Protein AF-A0A8C1VDU5-F1 (afdb_monomer)

Structure (mmCIF, N/CA/C/O backbone):
data_AF-A0A8C1VDU5-F1
#
_entry.id   AF-A0A8C1VDU5-F1
#
loop_
_atom_site.group_PDB
_atom_site.id
_atom_site.type_symbol
_atom_site.label_atom_id
_atom_site.label_alt_id
_atom_site.label_comp_id
_atom_site.label_asym_id
_atom_site.label_entity_id
_atom_site.label_seq_id
_atom_site.pdbx_PDB_ins_code
_atom_site.Cartn_x
_atom_site.Cartn_y
_atom_site.Cartn_z
_atom_site.occupancy
_atom_site.B_iso_or_equiv
_atom_site.auth_seq_id
_atom_site.auth_comp_id
_atom_site.auth_asym_id
_atom_site.auth_atom_id
_atom_site.pdbx_PDB_model_num
ATOM 1 N N . MET A 1 1 ? 7.566 1.934 -23.281 1.00 64.50 1 MET A N 1
ATOM 2 C CA . MET A 1 1 ? 8.377 1.716 -22.062 1.00 64.50 1 MET A CA 1
ATOM 3 C C . MET A 1 1 ? 7.510 1.245 -20.896 1.00 64.50 1 MET A C 1
ATOM 5 O O . MET A 1 1 ? 7.687 0.123 -20.435 1.00 64.50 1 MET A O 1
ATOM 9 N N . ASP A 1 2 ? 6.497 2.022 -20.512 1.00 84.94 2 ASP A N 1
ATOM 10 C CA . ASP A 1 2 ? 5.682 1.756 -19.313 1.00 84.94 2 ASP A CA 1
ATOM 11 C C . ASP A 1 2 ? 4.878 0.448 -19.369 1.00 84.94 2 ASP A C 1
ATOM 13 O O . ASP A 1 2 ? 4.722 -0.234 -18.358 1.00 84.94 2 ASP A O 1
ATOM 17 N N . ARG A 1 3 ? 4.463 0.004 -20.565 1.00 91.44 3 ARG A N 1
ATOM 18 C CA . ARG A 1 3 ? 3.830 -1.318 -20.751 1.00 91.44 3 ARG A CA 1
ATOM 19 C C . ARG A 1 3 ? 4.750 -2.491 -20.379 1.00 91.44 3 ARG A C 1
ATOM 21 O O . ARG A 1 3 ? 4.264 -3.494 -19.873 1.00 91.44 3 ARG A O 1
ATOM 28 N N . ARG A 1 4 ? 6.065 -2.385 -20.619 1.00 92.56 4 ARG A N 1
ATOM 29 C CA . ARG A 1 4 ? 7.041 -3.435 -20.252 1.00 92.56 4 ARG A CA 1
ATOM 30 C C . ARG A 1 4 ? 7.249 -3.467 -18.737 1.00 92.56 4 ARG A C 1
ATOM 32 O O . ARG A 1 4 ? 7.182 -4.535 -18.140 1.00 92.56 4 ARG A O 1
ATOM 39 N N . ILE A 1 5 ? 7.402 -2.287 -18.130 1.00 91.62 5 ILE A N 1
ATOM 40 C CA . ILE A 1 5 ? 7.548 -2.101 -16.678 1.00 91.62 5 ILE A CA 1
ATOM 41 C C . ILE A 1 5 ? 6.334 -2.681 -15.935 1.00 91.62 5 ILE A C 1
ATOM 43 O O . ILE A 1 5 ? 6.486 -3.507 -15.039 1.00 91.62 5 ILE A O 1
ATOM 47 N N . THR A 1 6 ? 5.122 -2.301 -16.349 1.00 92.75 6 THR A N 1
ATOM 48 C CA . THR A 1 6 ? 3.870 -2.763 -15.723 1.00 92.75 6 THR A CA 1
ATOM 49 C C . THR A 1 6 ? 3.621 -4.254 -15.929 1.00 92.75 6 THR A C 1
ATOM 51 O O . THR A 1 6 ? 3.182 -4.926 -14.999 1.00 92.75 6 THR A O 1
ATOM 54 N N . ARG A 1 7 ? 3.926 -4.799 -17.114 1.00 94.50 7 ARG A N 1
ATOM 55 C CA . ARG A 1 7 ? 3.800 -6.239 -17.387 1.00 94.50 7 ARG A CA 1
ATOM 56 C C . ARG A 1 7 ? 4.690 -7.062 -16.464 1.00 94.50 7 ARG A C 1
ATOM 58 O O . ARG A 1 7 ? 4.220 -8.032 -15.884 1.00 94.50 7 ARG A O 1
ATOM 65 N N . MET A 1 8 ? 5.947 -6.663 -16.306 1.00 93.69 8 MET A N 1
ATOM 66 C CA . MET A 1 8 ? 6.893 -7.404 -15.480 1.00 93.69 8 MET A CA 1
ATOM 67 C C . MET A 1 8 ? 6.560 -7.302 -13.989 1.00 93.69 8 MET A C 1
ATOM 69 O O . MET A 1 8 ? 6.578 -8.310 -13.292 1.00 93.69 8 MET A O 1
ATOM 73 N N . ALA A 1 9 ? 6.149 -6.119 -13.523 1.00 92.06 9 ALA A N 1
ATOM 74 C CA . ALA A 1 9 ? 5.666 -5.937 -12.156 1.00 92.06 9 ALA A CA 1
ATOM 75 C C . ALA A 1 9 ?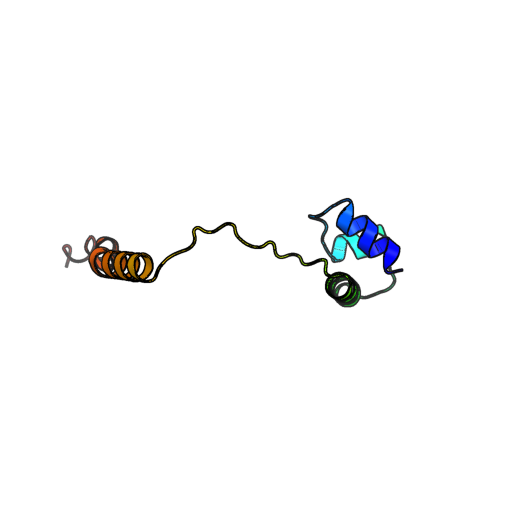 4.408 -6.773 -11.850 1.00 92.06 9 ALA A C 1
ATOM 77 O O . ALA A 1 9 ? 4.250 -7.255 -10.733 1.00 92.06 9 ALA A O 1
ATOM 78 N N . LYS A 1 10 ? 3.523 -6.988 -12.835 1.00 91.75 10 LYS A N 1
ATOM 79 C CA . LYS A 1 10 ? 2.366 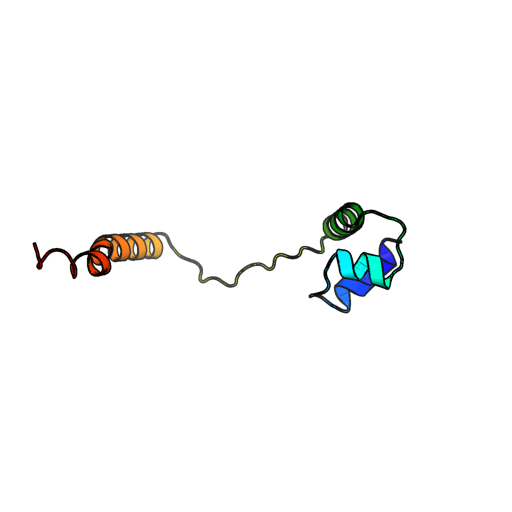-7.888 -12.689 1.00 91.75 10 LYS A CA 1
ATOM 80 C C . LYS A 1 10 ? 2.754 -9.368 -12.723 1.00 91.75 10 LYS A C 1
ATOM 82 O O . LYS A 1 10 ? 2.158 -10.153 -11.996 1.00 91.75 10 LYS A O 1
ATOM 87 N N . ALA A 1 11 ? 3.728 -9.742 -13.551 1.00 93.62 11 ALA A N 1
ATOM 88 C CA . ALA A 1 11 ? 4.219 -11.117 -13.640 1.00 93.62 11 ALA A CA 1
ATOM 89 C C . ALA A 1 11 ? 4.962 -11.551 -12.366 1.00 93.62 11 ALA A C 1
ATOM 91 O O . ALA A 1 11 ? 4.854 -12.700 -11.949 1.00 93.62 11 ALA A O 1
ATOM 92 N N . GLN A 1 12 ? 5.692 -10.628 -11.733 1.00 91.00 12 GLN A N 1
ATOM 93 C CA . GLN A 1 12 ? 6.440 -10.870 -10.502 1.00 91.00 12 GLN A CA 1
ATOM 94 C C . GLN A 1 12 ? 6.127 -9.786 -9.460 1.00 91.00 12 GLN A C 1
ATOM 96 O O . GLN A 1 12 ? 6.844 -8.792 -9.374 1.00 91.00 12 GLN A O 1
ATOM 101 N N . PRO A 1 13 ? 5.093 -9.967 -8.618 1.00 86.69 13 PRO A N 1
ATOM 102 C CA . PRO A 1 13 ? 4.645 -8.934 -7.675 1.00 86.69 13 PRO A CA 1
ATOM 103 C C . PRO A 1 13 ? 5.683 -8.492 -6.628 1.00 86.69 13 PRO A C 1
ATOM 105 O O . PRO A 1 13 ? 5.574 -7.401 -6.075 1.00 86.69 13 PRO A O 1
ATOM 108 N N . MET A 1 14 ? 6.686 -9.328 -6.341 1.00 89.06 14 MET A N 1
ATOM 109 C CA . MET A 1 14 ? 7.758 -9.050 -5.370 1.00 89.06 14 MET A CA 1
ATOM 110 C C . MET A 1 14 ? 9.014 -8.431 -6.012 1.00 89.06 14 MET A C 1
ATOM 112 O O . MET A 1 14 ? 10.029 -8.256 -5.339 1.00 89.06 14 MET A O 1
ATOM 116 N N . ILE A 1 15 ? 8.981 -8.106 -7.308 1.00 92.38 15 ILE A N 1
ATOM 117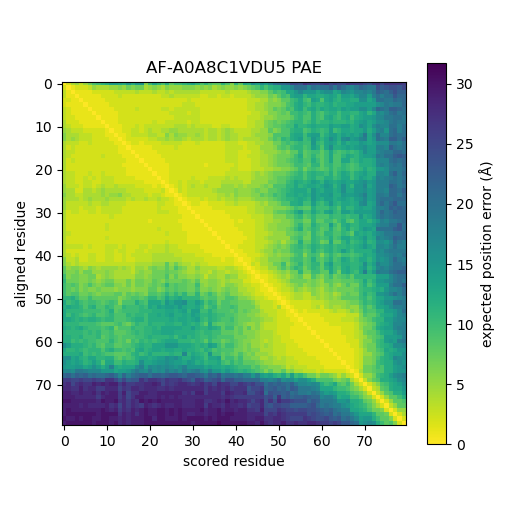 C CA . ILE A 1 15 ? 10.137 -7.536 -8.003 1.00 92.38 15 ILE A CA 1
ATOM 118 C C . ILE A 1 15 ? 10.411 -6.097 -7.542 1.00 92.38 15 ILE A C 1
ATOM 120 O O . ILE A 1 15 ? 9.506 -5.276 -7.373 1.00 92.38 15 ILE A O 1
ATOM 124 N N . THR A 1 16 ? 11.686 -5.758 -7.357 1.00 92.81 16 THR A N 1
ATOM 125 C CA . THR A 1 16 ? 12.079 -4.401 -6.960 1.00 92.81 16 THR A CA 1
ATOM 126 C C . THR A 1 16 ? 12.219 -3.475 -8.168 1.00 92.81 16 THR A C 1
ATOM 128 O O . THR A 1 16 ? 12.525 -3.904 -9.280 1.00 92.81 16 THR A O 1
ATOM 131 N N . SER A 1 17 ? 12.085 -2.162 -7.952 1.00 92.56 17 SER A N 1
ATOM 132 C CA . SER A 1 17 ? 12.305 -1.159 -9.007 1.00 92.56 17 SER A CA 1
ATOM 133 C C . SER A 1 17 ? 13.721 -1.206 -9.597 1.00 92.56 17 SER A C 1
ATOM 135 O O . SER A 1 17 ? 13.909 -0.846 -10.755 1.00 92.56 17 SER A O 1
ATOM 137 N N . ARG A 1 18 ? 14.714 -1.644 -8.807 1.00 94.38 18 ARG A N 1
ATOM 138 C CA . ARG A 1 18 ? 16.095 -1.844 -9.266 1.00 94.38 18 ARG A CA 1
ATOM 139 C C . ARG A 1 18 ? 16.187 -3.043 -10.202 1.00 94.38 18 ARG A C 1
ATOM 141 O O . ARG A 1 18 ? 16.632 -2.882 -11.328 1.00 94.38 18 ARG A O 1
ATOM 148 N N . MET A 1 19 ? 15.657 -4.190 -9.781 1.00 94.50 19 MET A N 1
ATOM 149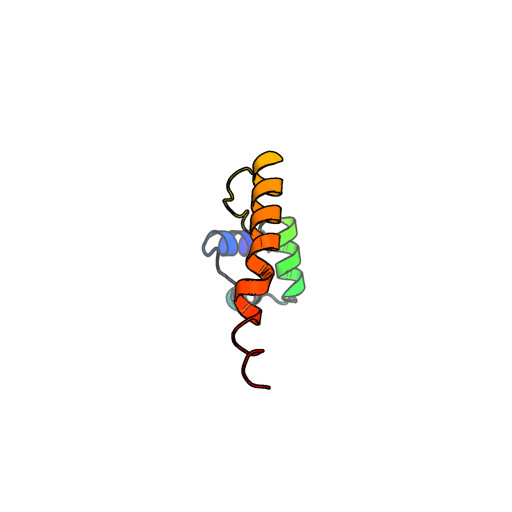 C CA . MET A 1 19 ? 15.602 -5.383 -10.628 1.00 94.50 19 MET A CA 1
ATOM 150 C C . MET A 1 19 ? 14.836 -5.121 -11.925 1.00 94.50 19 MET A C 1
ATOM 152 O O . MET A 1 19 ? 15.253 -5.598 -12.973 1.00 94.50 19 MET A O 1
ATOM 156 N N . ILE A 1 20 ? 13.763 -4.319 -11.889 1.00 93.69 20 ILE A N 1
ATOM 157 C CA . ILE A 1 20 ? 13.037 -3.928 -13.105 1.00 93.69 20 ILE A CA 1
ATOM 158 C C . ILE A 1 20 ? 13.912 -3.125 -14.069 1.00 93.69 20 ILE A C 1
ATOM 160 O O . ILE A 1 20 ? 13.858 -3.341 -15.278 1.00 93.69 20 ILE A O 1
ATOM 164 N N . LYS A 1 21 ? 14.687 -2.175 -13.542 1.00 94.38 21 LYS A N 1
ATOM 165 C CA . LYS A 1 21 ? 15.601 -1.366 -14.347 1.00 94.38 21 LYS A CA 1
ATOM 166 C C . LYS A 1 21 ? 16.672 -2.249 -14.988 1.00 94.38 21 LYS A C 1
ATOM 168 O O . LYS A 1 21 ? 16.884 -2.132 -16.190 1.00 94.38 21 LYS A O 1
ATOM 173 N N . ASP A 1 22 ? 17.298 -3.109 -14.188 1.00 94.56 22 ASP A N 1
ATOM 174 C CA . ASP A 1 22 ? 18.436 -3.930 -14.605 1.00 94.56 22 ASP A CA 1
ATOM 175 C C . ASP A 1 22 ? 17.999 -5.011 -15.613 1.00 94.56 22 ASP A C 1
ATOM 177 O O . ASP A 1 22 ? 18.614 -5.156 -16.659 1.00 94.56 22 ASP A O 1
ATOM 181 N N . SER A 1 23 ? 16.870 -5.689 -15.379 1.00 92.94 23 SER A N 1
ATOM 182 C CA . SER A 1 23 ? 16.337 -6.723 -16.292 1.00 92.94 23 SER A CA 1
ATOM 183 C C . SER A 1 23 ? 15.799 -6.194 -17.625 1.00 92.94 23 SER A C 1
ATOM 185 O O . SER A 1 23 ? 15.728 -6.937 -18.600 1.00 92.94 23 SER A O 1
ATOM 187 N N . LEU A 1 24 ? 15.379 -4.928 -17.683 1.00 91.62 24 LEU A N 1
ATOM 188 C CA . LEU A 1 24 ? 14.911 -4.293 -18.919 1.00 91.62 24 LEU A CA 1
ATOM 189 C C . LEU A 1 24 ? 15.970 -3.384 -19.556 1.00 91.62 24 LEU A C 1
ATOM 191 O O . LEU A 1 24 ? 15.646 -2.747 -20.562 1.00 91.62 24 LEU A O 1
ATOM 195 N N . GLU A 1 25 ? 17.167 -3.311 -18.960 1.00 93.19 25 GLU A N 1
ATOM 196 C CA . GLU A 1 25 ? 18.302 -2.471 -19.368 1.00 93.19 25 GLU A CA 1
ATOM 197 C C . GLU A 1 25 ? 17.885 -1.021 -19.661 1.00 93.19 25 GLU A C 1
ATOM 199 O O . GLU A 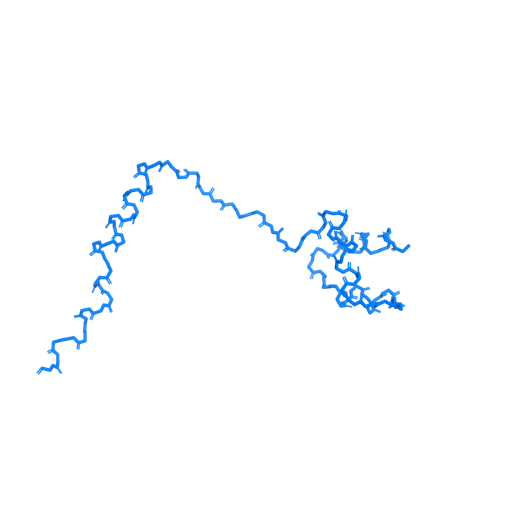1 25 ? 18.227 -0.418 -20.678 1.00 93.19 25 GLU A O 1
ATOM 204 N N . LEU A 1 26 ? 17.062 -0.449 -18.777 1.00 90.06 26 LEU A N 1
ATOM 205 C CA . LEU A 1 26 ? 16.483 0.871 -19.018 1.00 90.06 26 LEU A CA 1
ATOM 206 C C . LEU A 1 26 ? 17.503 1.978 -18.694 1.00 90.06 26 LEU A C 1
ATOM 208 O O . LEU A 1 26 ? 17.989 2.033 -17.558 1.00 90.06 26 LEU A O 1
ATOM 212 N N . PRO A 1 27 ? 17.742 2.941 -19.608 1.00 92.19 27 PRO A N 1
ATOM 213 C CA . PRO A 1 27 ? 18.638 4.076 -19.380 1.00 92.19 27 PRO A CA 1
ATOM 214 C C . PRO A 1 27 ? 17.950 5.171 -18.547 1.00 92.19 27 PRO A C 1
ATOM 216 O O . PRO A 1 27 ? 17.941 6.345 -18.902 1.00 92.19 27 PRO A O 1
ATOM 219 N N . VAL A 1 28 ? 17.300 4.791 -17.445 1.00 91.69 28 VAL A N 1
ATOM 220 C CA . VAL A 1 28 ? 16.608 5.718 -16.543 1.00 91.69 28 VAL A CA 1
ATOM 221 C C . VAL A 1 28 ? 16.953 5.442 -15.091 1.00 91.69 28 VAL A C 1
ATOM 2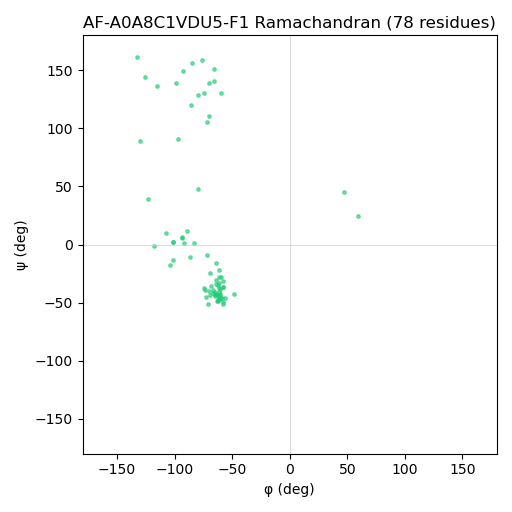23 O O . VAL A 1 28 ? 17.393 4.355 -14.712 1.00 91.69 28 VAL A O 1
ATOM 226 N N . SER A 1 29 ? 16.704 6.438 -14.247 1.00 94.50 29 SER A N 1
ATOM 227 C CA . SER A 1 29 ? 16.851 6.269 -12.808 1.00 94.50 29 SER A CA 1
ATOM 228 C C . SER A 1 29 ? 15.830 5.263 -12.254 1.00 94.50 29 SER A C 1
ATOM 230 O O . SER A 1 29 ? 14.704 5.129 -12.745 1.00 94.50 29 SER A O 1
ATOM 232 N N . THR A 1 30 ? 16.194 4.588 -11.164 1.00 94.38 30 THR A N 1
ATOM 233 C CA . THR A 1 30 ? 15.277 3.711 -10.416 1.00 94.38 30 THR A CA 1
ATOM 234 C C . THR A 1 30 ? 14.078 4.480 -9.849 1.00 94.38 30 THR A C 1
ATOM 236 O O . THR A 1 30 ? 12.990 3.918 -9.708 1.00 94.38 30 THR A O 1
ATOM 239 N N . VAL A 1 31 ? 14.252 5.777 -9.572 1.00 95.12 31 VAL A N 1
ATOM 240 C CA . VAL A 1 31 ? 13.192 6.691 -9.125 1.00 95.12 31 VAL A CA 1
ATOM 241 C C . VAL A 1 31 ? 12.142 6.874 -10.219 1.00 95.12 31 VAL A C 1
ATOM 243 O O . VAL A 1 31 ? 10.948 6.793 -9.938 1.00 95.12 31 VAL A O 1
ATOM 246 N N . THR A 1 32 ? 12.566 7.032 -11.475 1.00 94.25 32 THR A N 1
ATOM 247 C CA . THR A 1 32 ? 11.659 7.133 -12.627 1.00 94.25 32 THR A CA 1
ATOM 248 C C . THR A 1 32 ? 10.823 5.863 -12.780 1.00 94.25 32 THR A C 1
ATOM 250 O O . THR A 1 32 ? 9.608 5.953 -12.931 1.00 94.25 32 THR A O 1
ATOM 253 N N . VAL A 1 33 ? 11.437 4.679 -12.657 1.00 93.88 33 VAL A N 1
ATOM 254 C CA . VAL A 1 33 ? 10.713 3.392 -12.691 1.00 93.88 33 VAL A CA 1
ATOM 255 C C . VAL A 1 33 ? 9.667 3.323 -11.577 1.00 93.88 33 VAL A C 1
ATOM 257 O O . VAL A 1 33 ? 8.516 2.978 -11.833 1.00 93.88 33 VAL A O 1
ATOM 260 N N . ARG A 1 34 ? 10.031 3.711 -10.348 1.00 94.12 34 ARG A N 1
ATOM 261 C CA . ARG A 1 34 ? 9.093 3.763 -9.217 1.00 94.12 34 ARG A CA 1
ATOM 262 C C . ARG A 1 34 ? 7.931 4.722 -9.484 1.00 94.12 34 ARG A C 1
ATOM 264 O O . ARG A 1 34 ? 6.792 4.366 -9.203 1.00 94.12 34 ARG A O 1
ATOM 271 N N . ARG A 1 35 ? 8.197 5.905 -10.048 1.00 94.56 35 ARG A N 1
ATOM 272 C CA . ARG A 1 35 ? 7.152 6.883 -10.384 1.00 94.56 35 ARG A CA 1
ATOM 273 C C . ARG A 1 35 ? 6.162 6.316 -11.399 1.00 94.56 35 ARG A C 1
ATOM 275 O O . ARG A 1 35 ? 4.965 6.376 -11.153 1.00 94.56 35 ARG A O 1
ATOM 282 N N . ARG A 1 36 ? 6.656 5.680 -12.467 1.00 94.25 36 ARG A N 1
ATOM 283 C CA . ARG A 1 36 ? 5.816 5.015 -13.480 1.00 94.25 36 ARG A CA 1
ATOM 284 C C . ARG A 1 36 ? 4.959 3.891 -12.897 1.00 94.25 36 ARG A C 1
ATOM 286 O O . ARG A 1 36 ? 3.808 3.740 -13.290 1.00 94.25 36 ARG A O 1
ATOM 293 N N . LEU A 1 37 ? 5.490 3.118 -11.946 1.00 93.62 37 LEU A N 1
ATOM 294 C CA . LEU A 1 37 ? 4.712 2.094 -11.239 1.00 93.62 37 LEU A CA 1
ATOM 295 C C . LEU A 1 37 ? 3.582 2.711 -10.402 1.00 93.62 37 LEU A C 1
ATOM 297 O O . LEU A 1 37 ? 2.451 2.236 -10.474 1.00 93.62 37 LEU A O 1
ATOM 301 N N . CYS A 1 38 ? 3.860 3.794 -9.670 1.00 92.81 38 CYS A N 1
ATOM 302 C CA . CYS A 1 38 ? 2.842 4.518 -8.905 1.00 92.81 38 CYS A CA 1
ATOM 303 C C . CYS A 1 38 ? 1.772 5.153 -9.807 1.00 92.81 38 CYS A C 1
ATOM 305 O O . CYS A 1 38 ? 0.590 5.031 -9.503 1.00 92.81 38 CYS A O 1
ATOM 307 N N . GLU A 1 39 ? 2.165 5.779 -10.924 1.00 93.75 39 GLU A N 1
ATOM 308 C CA . GLU A 1 39 ? 1.245 6.318 -11.945 1.00 93.75 39 GLU A CA 1
ATOM 309 C C . GLU A 1 39 ? 0.321 5.216 -12.509 1.00 93.75 39 GLU A C 1
ATOM 311 O O . GLU A 1 39 ? -0.833 5.473 -12.836 1.00 93.75 39 GLU A O 1
ATOM 316 N N . ALA A 1 40 ? 0.800 3.968 -12.562 1.00 92.88 40 ALA A N 1
ATOM 317 C CA . ALA A 1 40 ? 0.037 2.793 -12.982 1.00 92.88 40 ALA A CA 1
ATOM 318 C C . ALA A 1 40 ? -0.726 2.080 -11.842 1.00 92.88 40 ALA A C 1
ATOM 320 O O . ALA A 1 40 ? -1.211 0.965 -12.045 1.00 92.88 40 ALA A O 1
ATOM 321 N N . ASN A 1 41 ? -0.830 2.686 -10.652 1.00 91.31 41 ASN A N 1
ATOM 322 C CA . ASN A 1 41 ? -1.461 2.120 -9.449 1.00 91.31 41 ASN A CA 1
ATOM 323 C C . ASN A 1 41 ? -0.842 0.798 -8.948 1.00 91.31 41 ASN A C 1
ATOM 325 O O . ASN A 1 41 ? -1.499 0.009 -8.267 1.00 91.31 41 ASN A O 1
ATOM 329 N N . LEU A 1 42 ? 0.430 0.543 -9.261 1.00 90.94 42 LEU A N 1
ATOM 330 C CA . LEU A 1 42 ? 1.185 -0.602 -8.756 1.00 90.94 42 LEU A CA 1
ATOM 331 C C . LEU A 1 42 ? 2.017 -0.167 -7.550 1.00 90.94 42 LEU A C 1
ATOM 333 O O . LEU A 1 42 ? 3.153 0.294 -7.672 1.00 90.94 42 LEU A O 1
ATOM 337 N N . PHE A 1 43 ? 1.425 -0.304 -6.368 1.00 89.12 43 PHE A N 1
ATOM 338 C CA . PHE A 1 43 ? 2.072 0.044 -5.109 1.00 89.12 43 PHE A CA 1
ATOM 339 C C . PHE A 1 43 ? 2.766 -1.164 -4.486 1.00 89.12 43 PHE A C 1
ATOM 341 O O . PHE A 1 43 ? 2.286 -2.288 -4.564 1.00 89.12 43 PHE A O 1
ATOM 348 N N . SER A 1 44 ? 3.855 -0.913 -3.757 1.00 84.81 44 SER A N 1
ATOM 349 C CA . SER A 1 44 ? 4.496 -1.940 -2.926 1.00 84.81 44 SER A CA 1
ATOM 350 C C . SER A 1 44 ? 3.684 -2.297 -1.673 1.00 84.81 44 SER A C 1
ATOM 352 O O . SER A 1 44 ? 4.061 -3.195 -0.928 1.00 84.81 44 SER A O 1
ATOM 354 N N . ARG A 1 45 ? 2.623 -1.538 -1.375 1.00 86.38 45 ARG A N 1
ATOM 355 C CA . ARG A 1 45 ? 1.824 -1.667 -0.154 1.00 86.38 45 ARG A CA 1
ATOM 356 C C . ARG A 1 45 ? 0.576 -2.483 -0.451 1.00 86.38 45 ARG A C 1
ATOM 358 O O . ARG A 1 45 ? -0.085 -2.250 -1.457 1.00 86.38 45 ARG A O 1
ATOM 365 N N . ILE A 1 46 ? 0.227 -3.369 0.473 1.00 83.06 46 ILE A N 1
ATOM 366 C CA . ILE A 1 46 ? -0.996 -4.171 0.429 1.00 83.06 46 ILE A CA 1
ATOM 367 C C . ILE A 1 46 ? -1.865 -3.758 1.625 1.00 83.06 46 ILE A C 1
ATOM 369 O O . ILE A 1 46 ? -1.328 -3.588 2.726 1.00 83.06 46 ILE A O 1
ATOM 373 N N . PRO A 1 47 ? -3.187 -3.576 1.454 1.00 84.81 47 PRO A N 1
ATOM 374 C CA . PRO A 1 47 ? -4.078 -3.320 2.579 1.00 84.81 47 PRO A CA 1
ATOM 375 C C . PRO A 1 47 ? -4.021 -4.482 3.578 1.00 84.81 47 PRO A C 1
ATOM 377 O O . PRO A 1 47 ? -4.147 -5.652 3.215 1.00 84.81 47 PRO A O 1
ATOM 380 N N . ARG A 1 48 ? -3.832 -4.167 4.863 1.00 89.62 48 ARG A N 1
ATOM 381 C CA . ARG A 1 48 ? -3.801 -5.183 5.920 1.00 89.62 48 ARG A CA 1
ATOM 382 C C . ARG A 1 48 ? -5.222 -5.676 6.197 1.00 89.62 48 ARG A C 1
ATOM 384 O O . ARG A 1 48 ? -6.114 -4.870 6.450 1.00 89.62 48 ARG A O 1
ATOM 391 N N . LYS A 1 49 ? -5.419 -6.998 6.228 1.00 91.81 49 LYS A N 1
ATOM 392 C CA . LYS A 1 49 ? -6.665 -7.607 6.716 1.00 91.81 49 LYS A CA 1
ATOM 393 C C . LYS A 1 49 ? -6.727 -7.442 8.235 1.00 91.81 49 LYS A C 1
ATOM 395 O O . LYS A 1 49 ? -5.987 -8.105 8.956 1.00 91.81 49 LYS A O 1
ATOM 400 N N . VAL A 1 50 ? -7.567 -6.531 8.716 1.00 89.38 50 VAL A 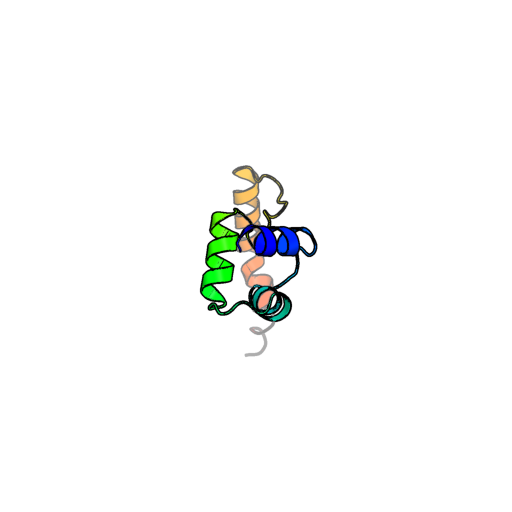N 1
ATOM 401 C CA . VAL A 1 50 ? -7.757 -6.268 10.150 1.00 89.38 50 VAL A CA 1
ATOM 402 C C . VAL A 1 50 ? -9.234 -6.386 10.524 1.00 89.38 50 VAL A C 1
ATOM 404 O O . VAL A 1 50 ? -10.089 -6.018 9.717 1.00 89.38 50 VAL A O 1
ATOM 407 N N . PRO A 1 51 ? -9.562 -6.893 11.728 1.00 91.56 51 PRO A N 1
ATOM 408 C CA . PRO A 1 51 ? -10.941 -6.917 12.191 1.00 91.56 51 PRO A CA 1
ATOM 409 C C . PRO A 1 51 ? -11.450 -5.489 12.399 1.00 91.56 51 PRO A C 1
ATOM 411 O O . PRO A 1 51 ? -10.736 -4.630 12.924 1.00 91.56 51 PRO A O 1
ATOM 414 N N . LEU A 1 52 ? -12.706 -5.241 12.030 1.00 90.62 52 LEU A N 1
ATOM 415 C CA . LEU A 1 52 ? -13.331 -3.940 12.232 1.00 90.62 52 LEU A CA 1
ATOM 416 C C . LEU A 1 52 ? -13.587 -3.706 13.730 1.00 90.62 52 LEU A C 1
ATOM 418 O O . LEU A 1 52 ? -14.433 -4.353 14.355 1.00 90.62 52 LEU A O 1
ATOM 422 N N . LEU A 1 53 ? -12.848 -2.771 14.327 1.00 92.88 53 LEU A N 1
ATOM 423 C CA . LEU A 1 53 ? -13.000 -2.424 15.737 1.00 92.88 53 LEU A CA 1
ATOM 424 C C . LEU A 1 53 ? -14.099 -1.371 15.915 1.00 92.88 53 LEU A C 1
ATOM 426 O O . LEU A 1 53 ? -13.999 -0.254 15.419 1.00 92.88 53 LEU A O 1
ATOM 430 N N . LYS A 1 54 ? -15.140 -1.710 16.683 1.00 95.50 54 LYS A N 1
ATOM 431 C CA . LYS A 1 54 ? -16.123 -0.736 17.183 1.00 95.50 54 LYS A CA 1
ATOM 432 C C . LYS A 1 54 ? -15.521 0.058 18.349 1.00 95.50 54 LYS A C 1
ATOM 434 O O . LYS A 1 54 ? -14.632 -0.447 19.036 1.00 95.50 54 LYS A O 1
ATOM 439 N N . LYS A 1 55 ? -16.069 1.243 18.652 1.00 96.31 55 LYS A N 1
ATOM 440 C CA . LYS A 1 55 ? -15.615 2.115 19.763 1.00 96.31 55 LYS A CA 1
ATOM 441 C C . LYS A 1 55 ? -15.441 1.359 21.093 1.00 96.31 55 LYS A C 1
ATOM 443 O O . LYS A 1 55 ? -14.401 1.486 21.732 1.00 96.31 55 LYS A O 1
ATOM 448 N N . ARG A 1 56 ? -16.387 0.471 21.436 1.00 96.19 56 ARG A N 1
ATOM 449 C CA . ARG A 1 56 ? -16.320 -0.382 22.641 1.00 96.19 56 ARG A CA 1
ATOM 450 C C . ARG A 1 56 ? -15.077 -1.284 22.695 1.00 96.19 56 ARG A C 1
ATOM 452 O O . ARG A 1 56 ? -14.526 -1.513 23.763 1.00 96.19 56 ARG A O 1
ATOM 459 N N . HIS A 1 57 ? -14.633 -1.813 21.550 1.00 96.12 57 HIS A N 1
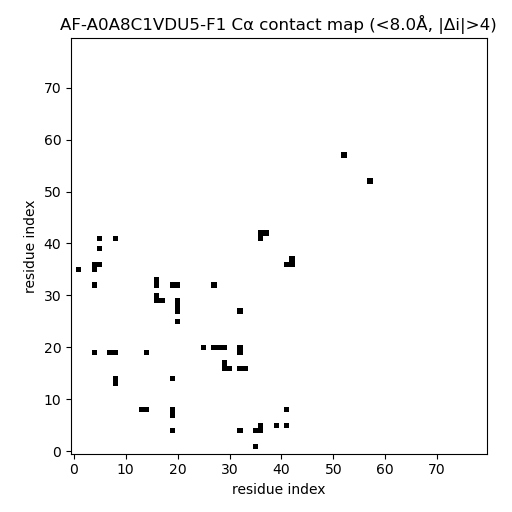ATOM 460 C CA . HIS A 1 57 ? -13.463 -2.694 21.483 1.00 96.12 57 HIS A CA 1
ATOM 461 C C . HIS A 1 57 ? -12.176 -1.892 21.675 1.00 96.12 57 HIS A C 1
ATOM 463 O O . HIS A 1 57 ? -11.268 -2.357 22.353 1.00 96.12 57 HIS A O 1
ATOM 469 N N . VAL A 1 58 ? -12.114 -0.684 21.105 1.00 95.12 58 VAL A N 1
ATOM 470 C CA . VAL A 1 58 ? -10.973 0.225 21.269 1.00 95.12 58 VAL A CA 1
ATOM 471 C C . VAL A 1 58 ? -10.820 0.619 22.737 1.00 95.12 58 VAL A C 1
ATOM 473 O O . VAL A 1 58 ? -9.736 0.467 23.285 1.00 95.12 58 VAL A O 1
ATOM 476 N N . GLN A 1 59 ? -11.912 1.020 23.399 1.00 96.50 59 GLN A N 1
ATOM 477 C CA . GLN A 1 59 ? -11.903 1.369 24.825 1.00 96.50 59 GLN A CA 1
ATOM 478 C C . GLN A 1 59 ? -11.407 0.215 25.703 1.00 96.50 59 GLN A C 1
ATOM 480 O O . GLN A 1 59 ? -10.489 0.409 26.492 1.00 96.50 59 GLN A O 1
ATOM 485 N N . LYS A 1 60 ? -11.944 -0.999 25.518 1.00 95.38 60 LYS A N 1
ATOM 486 C CA . LYS A 1 60 ? -11.503 -2.181 26.278 1.00 95.38 60 LYS A CA 1
ATOM 487 C C . LYS A 1 60 ? -10.030 -2.518 26.046 1.00 95.38 60 LYS A C 1
ATOM 489 O O . LYS A 1 60 ? -9.330 -2.842 26.995 1.00 95.38 60 LYS A O 1
ATOM 494 N N . ARG A 1 61 ? -9.547 -2.419 24.803 1.00 94.50 61 ARG A N 1
ATOM 495 C CA . ARG A 1 61 ? -8.130 -2.658 24.479 1.00 94.50 61 ARG A CA 1
ATOM 496 C C . ARG A 1 61 ? -7.211 -1.626 25.129 1.00 94.50 61 ARG A C 1
ATOM 498 O O . ARG A 1 61 ? -6.157 -1.997 25.627 1.00 94.50 61 ARG A O 1
ATOM 505 N N . LEU A 1 62 ? -7.614 -0.355 25.139 1.00 94.38 62 LEU A N 1
ATOM 506 C CA . LEU A 1 62 ? -6.864 0.708 25.808 1.00 94.38 62 LEU A CA 1
ATOM 507 C C . LEU A 1 62 ? -6.848 0.518 27.326 1.00 94.38 62 LEU A C 1
ATOM 509 O O . LEU A 1 62 ? -5.801 0.701 27.937 1.00 94.38 62 LEU A O 1
ATOM 513 N N . GLN A 1 63 ? -7.980 0.135 27.921 1.00 94.56 63 GLN A N 1
ATOM 514 C CA . GLN A 1 63 ? -8.070 -0.150 29.351 1.00 94.56 63 GLN A CA 1
ATOM 515 C C . GLN A 1 63 ? -7.167 -1.325 29.740 1.00 94.56 63 GLN A C 1
ATOM 517 O O . GLN A 1 63 ? -6.334 -1.178 30.626 1.00 94.56 63 GLN A O 1
ATOM 522 N N . PHE A 1 64 ? -7.243 -2.432 28.996 1.00 93.62 64 PHE A N 1
ATOM 523 C CA . PHE A 1 64 ? -6.369 -3.587 29.190 1.00 93.62 64 PHE A CA 1
ATOM 524 C C . PHE A 1 64 ? -4.885 -3.205 29.107 1.00 93.62 64 PHE A C 1
ATOM 526 O O . PHE A 1 64 ? -4.101 -3.590 29.969 1.00 93.62 64 PHE A O 1
ATOM 533 N N . ALA A 1 65 ? -4.501 -2.413 28.097 1.00 92.81 65 ALA A N 1
ATOM 534 C CA . ALA A 1 65 ? -3.127 -1.945 27.953 1.00 92.81 65 ALA A CA 1
ATOM 535 C C . ALA A 1 65 ? -2.686 -1.107 29.160 1.00 92.81 65 ALA A C 1
ATOM 537 O O . ALA A 1 65 ? -1.604 -1.334 29.680 1.00 92.81 65 ALA A O 1
ATOM 538 N N . LYS A 1 66 ? -3.528 -0.186 29.646 1.00 89.31 66 LYS A N 1
ATOM 539 C CA . LYS A 1 66 ? -3.235 0.618 30.843 1.00 89.31 66 LYS A CA 1
ATOM 540 C C . LYS A 1 66 ? -3.033 -0.237 32.092 1.00 89.31 66 LYS A C 1
ATOM 542 O O . LYS A 1 66 ? -2.081 -0.003 32.824 1.00 89.31 66 LYS A O 1
ATOM 547 N N . GLU A 1 67 ? -3.901 -1.219 32.310 1.00 90.50 67 GLU A N 1
ATOM 548 C CA . GLU A 1 67 ? -3.832 -2.129 33.461 1.00 90.50 67 GLU A CA 1
ATOM 549 C C . GLU A 1 67 ? -2.565 -2.996 33.445 1.00 90.50 67 GLU A C 1
ATOM 551 O O . GLU A 1 67 ? -1.996 -3.269 34.496 1.00 90.50 67 GLU A O 1
ATOM 556 N N . HIS A 1 68 ? -2.089 -3.380 32.258 1.00 85.44 68 HIS A N 1
ATOM 557 C CA . HIS A 1 68 ? -0.976 -4.321 32.094 1.00 85.44 68 HIS A CA 1
ATOM 558 C C . HIS A 1 68 ? 0.330 -3.661 31.614 1.00 85.44 68 HIS A C 1
ATOM 560 O O . HIS A 1 68 ? 1.286 -4.364 31.288 1.00 85.44 68 HIS A O 1
ATOM 566 N N . ILE A 1 69 ? 0.414 -2.322 31.588 1.00 80.56 69 ILE A N 1
ATOM 567 C CA . ILE A 1 69 ? 1.643 -1.582 31.233 1.00 80.56 69 ILE A CA 1
ATOM 568 C C . ILE A 1 69 ? 2.784 -1.899 32.215 1.00 80.56 69 ILE A C 1
ATOM 570 O O . ILE A 1 69 ? 3.930 -2.050 31.796 1.00 80.56 69 ILE A O 1
ATOM 574 N N . ASN A 1 70 ? 2.470 -2.060 33.506 1.00 63.66 70 ASN A N 1
ATOM 575 C CA . ASN A 1 70 ? 3.463 -2.283 34.563 1.00 63.66 70 ASN A CA 1
ATOM 576 C C . ASN A 1 70 ? 3.857 -3.755 34.759 1.00 63.66 70 ASN A C 1
ATOM 578 O O . ASN A 1 70 ? 4.851 -4.024 35.431 1.00 63.66 70 ASN A O 1
ATOM 582 N N . CYS A 1 71 ? 3.151 -4.712 34.144 1.00 57.31 71 CYS A N 1
ATOM 583 C CA . CYS A 1 71 ? 3.474 -6.139 34.271 1.00 57.31 71 CYS A CA 1
ATOM 584 C C . CYS A 1 71 ? 4.850 -6.512 33.688 1.00 57.31 71 CYS A C 1
ATOM 586 O O . CYS A 1 71 ? 5.367 -7.576 34.007 1.00 57.31 71 CYS A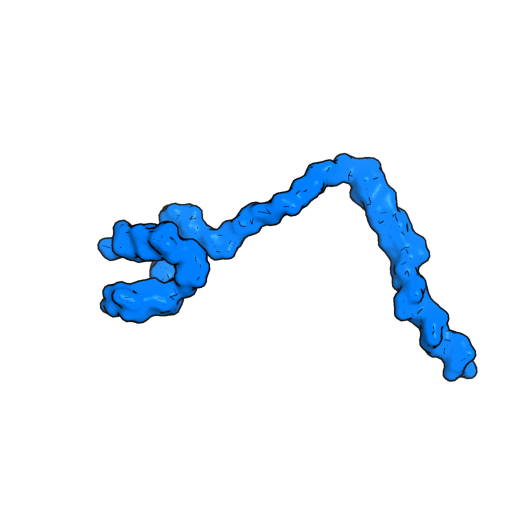 O 1
ATOM 588 N N . TYR A 1 72 ? 5.454 -5.647 32.865 1.00 56.75 72 TYR A N 1
ATOM 589 C CA . TYR A 1 72 ? 6.792 -5.855 32.298 1.00 56.75 72 TYR A CA 1
ATOM 590 C C . TYR A 1 72 ? 7.905 -5.057 32.996 1.00 56.75 72 TYR A C 1
ATOM 592 O O . TYR A 1 72 ? 9.075 -5.346 32.769 1.00 56.75 72 TYR A O 1
ATOM 600 N N . PHE A 1 73 ? 7.571 -4.069 33.835 1.00 55.06 73 PHE A N 1
ATOM 601 C CA . PHE A 1 73 ? 8.558 -3.219 34.523 1.00 55.06 73 PHE A CA 1
ATOM 602 C C . PHE A 1 73 ? 8.749 -3.577 36.007 1.00 55.06 73 PHE A C 1
ATOM 604 O O . PHE A 1 73 ? 9.758 -3.198 36.595 1.00 55.06 73 PHE A O 1
ATOM 611 N N . GLY A 1 74 ? 7.817 -4.321 36.612 1.00 50.84 74 GLY A N 1
ATOM 612 C CA . GLY A 1 74 ? 7.803 -4.609 38.052 1.00 50.84 74 GLY A CA 1
ATOM 613 C C . GLY A 1 74 ? 8.681 -5.767 38.543 1.00 50.84 74 GLY A C 1
ATOM 614 O O . GLY A 1 74 ? 8.669 -6.037 39.734 1.00 50.84 74 GLY A O 1
ATOM 615 N N . SER A 1 75 ? 9.440 -6.461 37.687 1.00 48.25 75 SER A N 1
ATOM 616 C CA . SER A 1 75 ? 10.319 -7.563 38.130 1.00 48.25 75 SER A CA 1
ATOM 617 C C . SER A 1 75 ? 11.757 -7.137 38.461 1.00 48.25 75 SER A C 1
ATOM 619 O O . SER A 1 75 ? 12.575 -7.990 38.787 1.00 48.25 75 SER A O 1
ATOM 621 N N . TYR A 1 76 ? 12.093 -5.845 38.351 1.00 54.97 76 TYR A N 1
ATOM 622 C CA . TYR A 1 76 ? 13.457 -5.331 38.578 1.00 54.97 76 TYR A CA 1
ATOM 623 C C . TYR A 1 76 ? 13.571 -4.330 39.736 1.00 54.97 76 TYR A C 1
ATOM 625 O O . TYR A 1 76 ? 14.669 -3.863 40.019 1.00 54.97 76 TYR A O 1
ATOM 633 N N . THR A 1 77 ? 12.470 -3.991 40.413 1.00 52.69 77 THR A N 1
ATOM 634 C CA . THR A 1 77 ? 12.469 -2.982 41.490 1.00 52.69 77 THR A CA 1
ATOM 635 C C . THR A 1 77 ? 12.459 -3.569 42.904 1.00 52.69 77 THR A C 1
ATOM 637 O O . THR A 1 77 ? 12.442 -2.801 43.853 1.00 52.69 77 THR A O 1
ATOM 640 N N . GLU A 1 78 ? 12.492 -4.897 43.067 1.00 54.53 78 GLU A N 1
ATOM 641 C CA . GLU A 1 78 ? 12.591 -5.564 44.384 1.00 54.53 78 GLU A CA 1
ATOM 642 C C . GLU A 1 78 ? 14.041 -5.910 44.801 1.00 54.53 78 GLU A C 1
ATOM 644 O O . GLU A 1 78 ? 14.253 -6.549 45.826 1.00 54.53 78 GLU A O 1
ATOM 649 N N . TYR A 1 79 ? 15.053 -5.469 44.040 1.00 55.41 79 TYR A N 1
ATOM 650 C CA . TYR A 1 79 ? 16.480 -5.709 44.322 1.00 55.41 79 TYR A CA 1
ATOM 651 C C . TYR A 1 79 ? 17.312 -4.416 44.448 1.00 55.41 79 TYR A C 1
ATOM 653 O O . TYR A 1 79 ? 18.444 -4.364 43.965 1.00 55.41 79 TYR A O 1
ATOM 661 N N . LEU A 1 80 ? 16.764 -3.371 45.075 1.00 44.09 80 LEU A N 1
ATOM 662 C CA . LEU A 1 80 ? 17.498 -2.213 45.615 1.00 44.09 80 LEU A CA 1
ATOM 663 C C . LEU A 1 80 ? 16.859 -1.784 46.937 1.00 44.09 80 LEU A C 1
ATOM 665 O O . LEU A 1 80 ? 17.611 -1.266 47.790 1.00 44.09 80 LEU A O 1
#

Nearest PDB structures (foldseek):
  7xur-assembly1_A  TM=5.582E-01  e=4.285E+00  Homo sapiens

Organism: Cyprinus carpio (NCBI:txid7962)

Foldseek 3Di:
DLVQLQVVCVVPVPDQLVNSCVVVVPPDDSVVSVVSCVVVVNDNDDDDDDDDDDPVNVVVVVVVCVVCVCVVVPPPPVPD

pLDDT: mean 86.45, std 13.79, range [44.09, 96.5]

Sequence (80 aa):
MDRRITRMAKAQPMITSRMIKDSLELPVSTVTVRRRLCEANLFSRIPRKVPLLKKRHVQKRLQFAKEHINCYFGSYTEYL

InterPro domains:
  IPR002492 Transposase, Tc1-like [PF01498] (2-70)

Mean predicted aligned error: 9.57 Å

Secondary structure (DSSP, 8-state):
-HHHHHHHHHH-TT--HHHHHHHTT-SS-HHHHHHHHHHTT--S----------HHHHHHHHHHHHHHSGGGTTTSSS--

Solvent-accessible surface area (backbone atoms only — not comparable to full-atom values): 5185 Å² total; per-residue (Å²): 112,67,69,58,56,54,50,50,45,67,75,38,77,87,64,48,48,58,58,54,33,63,78,65,68,48,99,62,57,49,66,57,50,46,50,55,34,50,78,68,72,54,63,98,70,73,88,78,93,70,84,89,76,51,74,71,54,52,52,53,52,52,50,52,48,64,74,52,60,54,76,79,63,65,87,71,72,86,81,123

Radius of gyration: 23.53 Å; Cα contacts (8 Å, |Δi|>4): 30; chains: 1; bounding box: 35×18×68 Å